Protein AF-A0AAD4Q6U2-F1 (afdb_monomer)

Radius of gyration: 15.14 Å; Cα contacts (8 Å, |Δi|>4): 82; chains: 1; bounding box: 43×28×40 Å

Organism: NCBI:txid1131652

Nearest PDB structures (foldseek):
  3gku-assembly1_A  TM=4.323E-01  e=8.296E-01  [Clostridium] symbiosum ATCC 14940
  6rwx-assembly1_S  TM=3.304E-01  e=1.635E+00  Shigella flexneri

Structure (mmCIF, N/CA/C/O backbone):
data_AF-A0AAD4Q6U2-F1
#
_entry.id   AF-A0AAD4Q6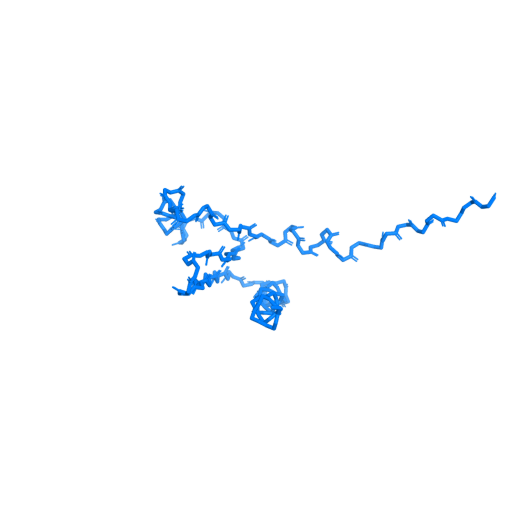U2-F1
#
loop_
_atom_site.group_PDB
_atom_site.id
_atom_site.type_symbol
_atom_site.label_atom_id
_atom_site.label_alt_id
_atom_site.label_comp_id
_atom_site.label_asym_id
_atom_site.label_entity_id
_atom_site.label_seq_id
_atom_site.pdbx_PDB_ins_code
_atom_site.Cartn_x
_atom_site.Cartn_y
_atom_site.Cartn_z
_atom_site.occupancy
_atom_site.B_iso_or_equiv
_atom_site.auth_seq_id
_atom_site.auth_comp_id
_atom_site.auth_asym_id
_atom_site.auth_atom_id
_atom_site.pdbx_PDB_model_num
ATOM 1 N N . GLN A 1 1 ? -6.122 -13.386 15.163 1.00 66.19 1 GLN A N 1
ATOM 2 C CA . GLN A 1 1 ? -4.763 -13.874 14.827 1.00 66.19 1 GLN A CA 1
ATOM 3 C C . GLN A 1 1 ? -4.605 -14.277 13.352 1.00 66.19 1 GLN A C 1
ATOM 5 O O . GLN A 1 1 ? -3.860 -13.603 12.654 1.00 66.19 1 GLN A O 1
ATOM 10 N N . ARG A 1 2 ? -5.353 -15.265 12.818 1.00 84.81 2 ARG A N 1
ATOM 11 C CA . ARG A 1 2 ? -5.199 -15.740 11.414 1.00 84.81 2 ARG A CA 1
ATOM 12 C C . ARG A 1 2 ? -5.334 -14.665 10.318 1.00 84.81 2 ARG A C 1
ATOM 14 O O . ARG A 1 2 ? -4.625 -14.724 9.322 1.00 84.81 2 ARG A O 1
ATOM 21 N N . ARG A 1 3 ? -6.235 -13.684 10.472 1.00 83.25 3 ARG A N 1
ATOM 22 C CA . ARG A 1 3 ? -6.425 -12.597 9.484 1.00 83.25 3 ARG A CA 1
ATOM 23 C C . ARG A 1 3 ? -5.218 -11.665 9.397 1.00 83.25 3 ARG A C 1
ATOM 25 O O . ARG A 1 3 ? -4.753 -11.381 8.302 1.00 83.25 3 ARG A O 1
ATOM 32 N N . TYR A 1 4 ? -4.704 -11.242 10.550 1.00 82.50 4 TYR A N 1
ATOM 33 C CA . TYR A 1 4 ? -3.514 -10.397 10.636 1.00 82.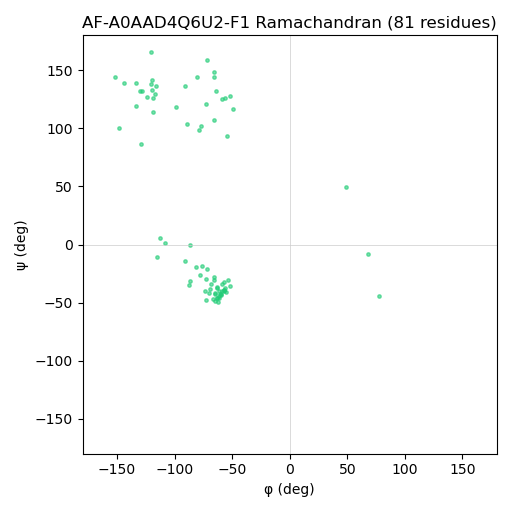50 4 TYR A CA 1
ATOM 34 C C . TYR A 1 4 ? -2.300 -11.085 9.999 1.00 82.50 4 TYR A C 1
ATOM 36 O O . TYR A 1 4 ? -1.592 -10.463 9.216 1.00 82.50 4 TYR A O 1
ATOM 44 N N . GLN A 1 5 ? -2.131 -12.387 10.261 1.00 88.50 5 GLN A N 1
ATOM 45 C CA . GLN A 1 5 ? -1.082 -13.208 9.648 1.00 88.50 5 GLN A CA 1
ATOM 46 C C . GLN A 1 5 ? -1.217 -13.271 8.125 1.00 88.50 5 GLN A C 1
ATOM 48 O O . GLN A 1 5 ? -0.243 -13.033 7.430 1.00 88.50 5 GLN A O 1
ATOM 53 N N . ARG A 1 6 ? -2.425 -13.509 7.594 1.00 92.25 6 ARG A N 1
ATOM 54 C CA . ARG A 1 6 ? -2.660 -13.497 6.138 1.00 92.25 6 ARG A CA 1
ATOM 55 C C . ARG A 1 6 ? -2.363 -12.137 5.510 1.00 92.25 6 ARG A C 1
ATOM 57 O O . ARG A 1 6 ? -1.781 -12.094 4.435 1.00 92.25 6 ARG A O 1
ATOM 64 N N . GLY A 1 7 ? -2.743 -11.051 6.187 1.00 92.00 7 GLY A N 1
ATOM 65 C CA . GLY A 1 7 ? -2.392 -9.698 5.761 1.00 92.00 7 GLY A CA 1
ATOM 66 C C . GLY A 1 7 ? -0.878 -9.501 5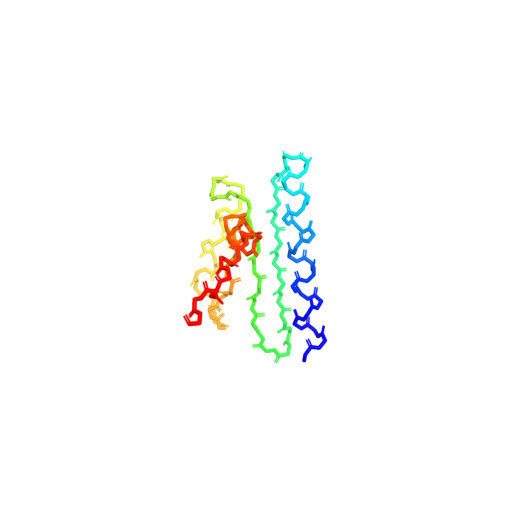.710 1.00 92.00 7 GLY A C 1
ATOM 67 O O . GLY A 1 7 ? -0.372 -8.996 4.721 1.00 92.00 7 GLY A O 1
ATOM 68 N N . GLN A 1 8 ? -0.156 -9.980 6.727 1.00 91.62 8 GLN A N 1
ATOM 69 C CA . GLN A 1 8 ? 1.305 -9.927 6.749 1.00 91.62 8 GLN A CA 1
ATOM 70 C C . GLN A 1 8 ? 1.937 -10.755 5.625 1.00 91.62 8 GLN A C 1
ATOM 72 O O . GLN A 1 8 ? 2.795 -10.254 4.916 1.00 91.62 8 GLN A O 1
ATOM 77 N N . THR A 1 9 ? 1.480 -11.991 5.405 1.00 95.00 9 THR A N 1
ATOM 78 C CA . THR A 1 9 ? 1.973 -12.830 4.304 1.00 95.00 9 THR A CA 1
ATOM 79 C C . THR A 1 9 ? 1.792 -12.150 2.952 1.00 95.00 9 THR A C 1
ATOM 81 O O . THR A 1 9 ? 2.675 -12.236 2.107 1.00 95.00 9 THR A O 1
ATOM 84 N N . LEU A 1 10 ? 0.664 -11.466 2.743 1.00 96.06 10 LEU A N 1
ATOM 85 C CA . LEU A 1 10 ? 0.420 -10.763 1.489 1.00 96.06 10 LEU A CA 1
ATOM 86 C C . LEU A 1 10 ? 1.346 -9.550 1.318 1.00 96.06 10 LEU A C 1
ATOM 88 O O . LEU A 1 10 ? 1.840 -9.344 0.216 1.00 96.06 10 LEU A O 1
ATOM 92 N N . LEU A 1 11 ? 1.631 -8.803 2.392 1.00 95.31 11 LEU A N 1
ATOM 93 C CA . LEU A 1 11 ? 2.631 -7.729 2.359 1.00 95.31 11 LEU A CA 1
ATOM 94 C C . LEU A 1 11 ? 4.026 -8.271 2.021 1.00 95.31 11 LEU A C 1
ATOM 96 O O . LEU A 1 11 ? 4.685 -7.724 1.148 1.00 95.31 11 LEU A O 1
ATOM 100 N N . ASN A 1 12 ? 4.437 -9.390 2.631 1.00 94.69 12 ASN A N 1
ATOM 101 C CA . ASN A 1 12 ? 5.719 -10.025 2.312 1.00 94.69 12 ASN A CA 1
ATOM 102 C C . ASN A 1 12 ? 5.796 -10.412 0.825 1.00 94.69 12 ASN A C 1
ATOM 104 O O . ASN A 1 12 ? 6.828 -10.216 0.200 1.00 94.69 12 ASN A O 1
ATOM 108 N N . LYS A 1 13 ? 4.705 -10.925 0.238 1.00 96.12 13 LYS A N 1
ATOM 109 C CA . LYS A 1 13 ? 4.658 -11.238 -1.201 1.00 96.12 13 LYS A CA 1
ATOM 110 C C . LYS A 1 13 ? 4.688 -10.001 -2.093 1.00 96.12 13 LYS A C 1
ATOM 112 O O . LYS A 1 13 ? 5.261 -10.067 -3.174 1.00 96.12 13 LYS A O 1
ATOM 117 N N . ALA A 1 14 ? 4.081 -8.900 -1.659 1.00 95.88 14 ALA A N 1
ATOM 118 C CA . ALA A 1 14 ? 4.162 -7.630 -2.372 1.00 95.88 14 ALA A CA 1
ATOM 119 C C . ALA A 1 14 ? 5.603 -7.098 -2.389 1.00 95.88 14 ALA A C 1
ATOM 121 O O . ALA A 1 14 ? 6.077 -6.685 -3.442 1.00 95.88 14 ALA A O 1
ATOM 122 N N . TYR A 1 15 ? 6.306 -7.207 -1.259 1.00 95.00 15 TYR A N 1
ATOM 123 C CA . TYR A 1 15 ? 7.728 -6.894 -1.161 1.00 95.00 15 TYR A CA 1
ATOM 124 C C . TYR A 1 15 ? 8.608 -7.830 -2.008 1.00 95.00 15 TYR A C 1
ATOM 126 O O . TYR A 1 15 ? 9.420 -7.351 -2.791 1.00 95.00 15 TYR A O 1
ATOM 134 N N . GLU A 1 16 ? 8.421 -9.154 -1.929 1.00 95.50 16 GLU A N 1
ATOM 135 C CA . GLU A 1 16 ? 9.162 -10.104 -2.779 1.00 95.50 16 GLU A CA 1
ATOM 136 C C . GLU A 1 16 ? 8.984 -9.780 -4.272 1.00 95.50 16 GLU A C 1
ATOM 138 O O . GLU A 1 16 ? 9.941 -9.849 -5.034 1.00 95.50 16 GLU A O 1
ATOM 143 N N . MET A 1 17 ? 7.767 -9.417 -4.694 1.00 95.12 17 MET A N 1
ATOM 144 C CA . MET A 1 17 ? 7.495 -9.017 -6.076 1.00 95.12 17 MET A CA 1
ATOM 145 C C . MET A 1 17 ? 8.262 -7.749 -6.454 1.00 95.12 17 MET A C 1
ATOM 147 O O . MET A 1 17 ? 8.866 -7.716 -7.522 1.00 95.12 17 MET A O 1
ATOM 151 N N . SER A 1 18 ? 8.250 -6.723 -5.599 1.00 93.25 18 SER A N 1
ATOM 152 C CA . SER A 1 18 ? 8.964 -5.484 -5.901 1.00 93.25 18 SER A CA 1
ATOM 153 C C . SER A 1 18 ? 10.473 -5.682 -5.974 1.00 93.25 18 SER A C 1
ATOM 155 O O . SER A 1 18 ? 11.103 -5.175 -6.891 1.00 93.25 18 SER A O 1
ATOM 157 N N . ASP A 1 19 ? 11.031 -6.451 -5.037 1.00 92.19 19 ASP A N 1
ATOM 158 C CA . ASP A 1 19 ? 12.474 -6.671 -4.914 1.00 92.19 19 ASP A CA 1
ATOM 159 C C . ASP A 1 19 ? 13.010 -7.583 -6.030 1.00 92.19 19 ASP A C 1
ATOM 161 O O . ASP A 1 19 ? 13.977 -7.250 -6.708 1.00 92.19 19 ASP A O 1
ATOM 165 N N . LEU A 1 20 ? 12.345 -8.715 -6.287 1.00 94.56 20 LEU A N 1
ATOM 166 C CA . LEU A 1 20 ? 12.827 -9.706 -7.255 1.00 94.56 20 LEU A CA 1
ATOM 167 C C . LEU A 1 20 ? 12.570 -9.317 -8.713 1.00 94.56 20 LEU A C 1
ATOM 169 O O . LEU A 1 20 ? 13.257 -9.821 -9.601 1.00 94.56 20 LEU A O 1
ATOM 173 N N . CYS A 1 21 ? 11.544 -8.504 -8.971 1.00 93.75 21 CYS A N 1
ATOM 174 C CA . CYS A 1 21 ? 11.120 -8.162 -10.330 1.00 93.75 21 CYS A CA 1
ATOM 175 C C . CYS A 1 21 ? 11.341 -6.689 -10.692 1.00 93.75 21 CYS A C 1
ATOM 177 O O . CYS A 1 21 ? 10.917 -6.307 -11.780 1.00 93.75 21 CYS A O 1
ATOM 179 N N . ASP A 1 22 ? 11.975 -5.894 -9.819 1.00 89.31 22 ASP A N 1
ATOM 180 C CA . ASP A 1 22 ? 12.185 -4.448 -10.009 1.00 89.31 22 ASP A CA 1
ATOM 181 C C . ASP A 1 22 ? 10.879 -3.737 -10.408 1.00 89.31 22 ASP A C 1
ATOM 183 O O . ASP A 1 22 ? 10.768 -3.067 -11.435 1.00 89.31 22 ASP A O 1
ATOM 187 N N . ALA A 1 23 ? 9.825 -4.016 -9.637 1.00 89.62 23 ALA A N 1
ATOM 188 C CA . ALA A 1 23 ? 8.459 -3.640 -9.969 1.00 89.62 23 ALA A CA 1
ATOM 189 C C . ALA A 1 23 ? 7.883 -2.657 -8.951 1.00 89.62 23 ALA A C 1
ATOM 191 O O . ALA A 1 23 ? 7.952 -2.889 -7.742 1.00 89.62 23 ALA A O 1
ATOM 192 N N . ASP A 1 24 ? 7.201 -1.624 -9.448 1.00 89.81 24 ASP A N 1
ATOM 193 C CA . ASP A 1 24 ? 6.402 -0.750 -8.599 1.00 89.81 24 ASP A CA 1
ATOM 194 C C . ASP A 1 24 ? 5.132 -1.452 -8.127 1.00 89.81 24 ASP A C 1
ATOM 196 O O . ASP A 1 24 ? 4.281 -1.868 -8.920 1.00 89.81 24 ASP A O 1
ATOM 200 N N . VAL A 1 25 ? 4.978 -1.566 -6.809 1.00 91.19 25 VAL A N 1
ATOM 201 C CA . VAL A 1 25 ? 3.879 -2.309 -6.191 1.00 91.19 25 VAL A CA 1
ATOM 202 C C . VAL A 1 25 ? 3.182 -1.438 -5.157 1.00 91.19 25 VAL A C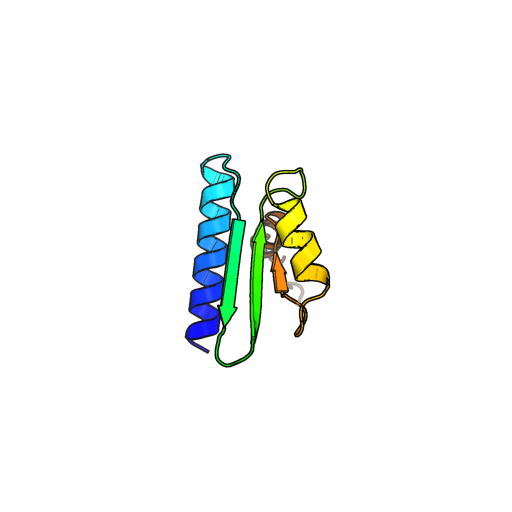 1
ATOM 204 O O . VAL A 1 25 ? 3.815 -0.866 -4.277 1.00 91.19 25 VAL A O 1
ATOM 207 N N . PHE A 1 26 ? 1.850 -1.401 -5.228 1.00 91.25 26 PHE A N 1
ATOM 208 C CA . PHE A 1 26 ? 0.981 -0.815 -4.210 1.00 91.25 26 PHE A CA 1
ATOM 209 C C . PHE A 1 26 ? -0.033 -1.855 -3.729 1.00 91.25 26 PHE A C 1
ATOM 211 O O . PHE A 1 26 ? -0.765 -2.451 -4.523 1.00 91.25 26 PHE A O 1
ATOM 218 N N . LEU A 1 27 ? -0.108 -2.058 -2.415 1.00 92.81 27 LEU A N 1
ATOM 219 C CA . LEU A 1 27 ? -1.065 -2.956 -1.779 1.00 92.81 27 LEU A CA 1
ATOM 220 C C . LEU A 1 27 ? -1.709 -2.267 -0.579 1.00 92.81 27 LEU A C 1
ATOM 222 O O . LEU A 1 27 ? -1.042 -1.967 0.404 1.00 92.81 27 LEU A O 1
ATOM 226 N N . CYS A 1 28 ? -3.030 -2.108 -0.617 1.00 91.94 28 CYS A N 1
ATOM 227 C CA . CYS A 1 28 ? -3.819 -1.617 0.508 1.00 91.94 28 CYS A CA 1
ATOM 228 C C . CYS A 1 28 ? -4.836 -2.675 0.949 1.00 91.94 28 CYS A C 1
ATOM 230 O O . CYS A 1 28 ? -5.633 -3.175 0.153 1.00 91.94 28 CYS A O 1
ATOM 232 N N . ILE A 1 29 ? -4.823 -3.015 2.238 1.00 92.69 29 ILE A N 1
ATOM 233 C CA . ILE A 1 29 ? -5.738 -3.982 2.845 1.00 92.69 29 ILE A CA 1
ATOM 234 C C . ILE A 1 29 ? -6.557 -3.273 3.915 1.00 92.69 29 ILE A C 1
ATOM 236 O O . ILE A 1 29 ? -6.023 -2.930 4.966 1.00 92.69 29 ILE A O 1
ATOM 240 N N . ARG A 1 30 ? -7.873 -3.14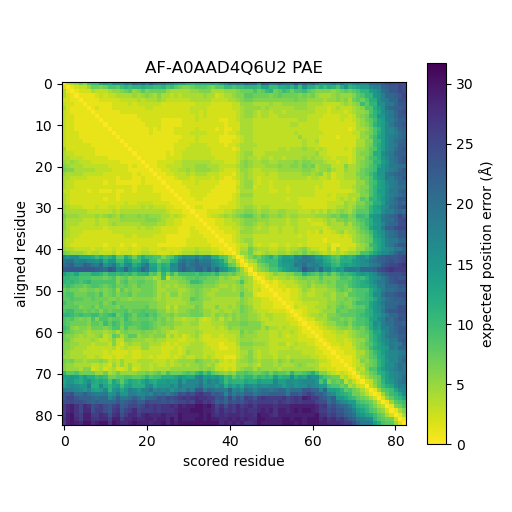6 3.704 1.00 91.44 30 ARG A N 1
ATOM 241 C CA . ARG A 1 30 ? -8.812 -2.683 4.736 1.00 91.44 30 ARG A CA 1
ATOM 242 C C . ARG A 1 30 ? -9.539 -3.846 5.403 1.00 91.44 30 ARG A C 1
ATOM 244 O O . ARG A 1 30 ? -10.341 -4.547 4.779 1.00 91.44 30 ARG A O 1
ATOM 251 N N . PHE A 1 31 ? -9.339 -4.001 6.706 1.00 90.94 31 PHE A N 1
ATOM 252 C CA . PHE A 1 31 ? -10.088 -4.951 7.522 1.00 90.94 31 PHE A CA 1
ATOM 253 C C . PHE A 1 31 ? -11.469 -4.374 7.845 1.00 90.94 31 PHE A C 1
ATOM 255 O O . PHE A 1 31 ? -11.616 -3.548 8.739 1.00 90.94 31 PHE A O 1
ATOM 262 N N . ARG A 1 32 ? -12.490 -4.788 7.081 1.00 90.00 32 ARG A N 1
ATOM 263 C CA . ARG A 1 32 ? -13.858 -4.225 7.127 1.00 90.00 32 ARG A CA 1
ATOM 264 C C . ARG A 1 32 ? -14.504 -4.208 8.516 1.00 90.00 32 ARG A C 1
ATOM 266 O O . ARG A 1 32 ? -15.311 -3.335 8.787 1.00 90.00 32 ARG A O 1
ATOM 273 N N . ASP A 1 33 ? -14.161 -5.167 9.363 1.00 89.62 33 ASP A N 1
ATOM 274 C CA . ASP A 1 33 ? -14.648 -5.295 10.737 1.00 89.62 33 ASP A CA 1
ATOM 275 C C . ASP A 1 33 ? -14.058 -4.251 11.695 1.00 89.62 33 ASP A C 1
ATOM 277 O O . ASP A 1 33 ? -14.714 -3.868 12.655 1.00 89.62 33 ASP A O 1
ATOM 281 N N . THR A 1 34 ? -12.831 -3.790 11.443 1.00 88.19 34 THR A N 1
ATOM 282 C CA . THR A 1 34 ? -12.108 -2.858 12.331 1.00 88.19 34 THR A CA 1
ATOM 283 C C . THR A 1 34 ? -11.832 -1.499 11.699 1.00 88.19 34 THR A C 1
ATOM 285 O O . THR A 1 34 ? -11.342 -0.598 12.372 1.00 88.19 34 THR A O 1
ATOM 288 N N . GLY A 1 35 ? -12.062 -1.363 10.393 1.00 88.25 35 GLY A N 1
ATOM 289 C CA . GLY A 1 35 ? -11.672 -0.199 9.602 1.00 88.25 35 GLY A CA 1
ATOM 290 C C . GLY A 1 35 ? -10.160 -0.028 9.429 1.00 88.25 35 GLY A C 1
ATOM 291 O O . GLY A 1 35 ? -9.758 0.806 8.625 1.00 88.25 35 GLY A O 1
ATOM 292 N N . ARG A 1 36 ? -9.325 -0.813 10.129 1.00 89.75 36 ARG A N 1
ATOM 293 C CA . ARG A 1 36 ? -7.862 -0.702 10.097 1.00 89.75 36 ARG A CA 1
ATOM 294 C C . ARG A 1 36 ? -7.311 -1.053 8.729 1.00 89.75 36 ARG A C 1
ATOM 296 O O . ARG A 1 36 ? -7.803 -1.976 8.071 1.00 89.75 36 ARG A O 1
ATOM 303 N N . MET A 1 37 ? -6.255 -0.344 8.351 1.00 91.69 37 MET A N 1
ATOM 304 C CA . MET A 1 37 ? -5.588 -0.529 7.075 1.00 91.69 37 MET A CA 1
ATOM 305 C C . MET A 1 37 ? -4.132 -0.931 7.264 1.00 91.69 37 MET A C 1
ATOM 307 O O . MET A 1 37 ? -3.470 -0.453 8.180 1.00 91.69 37 MET A O 1
ATOM 311 N N . LYS A 1 38 ? -3.675 -1.833 6.397 1.00 91.56 38 LYS A N 1
ATOM 312 C CA . LYS A 1 38 ? -2.268 -2.176 6.194 1.00 91.56 38 LYS A CA 1
ATOM 313 C C . LYS A 1 38 ? -1.902 -1.809 4.769 1.00 91.56 38 LYS A C 1
ATOM 315 O O . LYS A 1 38 ? -2.631 -2.200 3.854 1.00 91.56 38 LYS A O 1
ATOM 320 N N . ILE A 1 39 ? -0.816 -1.071 4.599 1.00 92.31 39 ILE A N 1
ATOM 321 C CA . ILE A 1 39 ? -0.424 -0.527 3.305 1.00 92.31 39 ILE A CA 1
ATOM 322 C C . ILE A 1 39 ? 1.038 -0.865 3.050 1.00 92.31 39 ILE A C 1
ATOM 324 O O . ILE A 1 39 ? 1.869 -0.663 3.926 1.00 92.31 39 ILE A O 1
ATOM 328 N N . PHE A 1 40 ? 1.332 -1.368 1.856 1.00 92.75 40 PHE A N 1
ATOM 329 C CA . PHE A 1 40 ? 2.681 -1.484 1.316 1.00 92.75 40 PHE A CA 1
ATOM 330 C C . PHE A 1 40 ? 2.788 -0.696 0.016 1.00 92.75 40 PHE A C 1
ATOM 332 O O . PHE A 1 40 ? 1.871 -0.760 -0.809 1.00 92.75 40 PHE A O 1
ATOM 339 N N . TYR A 1 41 ? 3.896 0.016 -0.167 1.00 91.44 41 TYR A N 1
ATOM 340 C CA . TYR A 1 41 ? 4.202 0.721 -1.406 1.00 91.44 41 TYR A CA 1
ATOM 341 C C . TYR A 1 41 ? 5.717 0.850 -1.612 1.00 91.44 41 TYR A C 1
ATOM 343 O O . TYR A 1 41 ? 6.458 0.982 -0.640 1.00 91.44 41 TYR A O 1
ATOM 351 N N . THR A 1 42 ? 6.167 0.771 -2.866 1.00 88.31 42 THR A N 1
ATOM 352 C CA . THR A 1 42 ? 7.594 0.770 -3.246 1.00 88.31 42 THR A CA 1
ATOM 353 C C . THR A 1 42 ? 8.182 2.157 -3.429 1.00 88.31 42 THR A C 1
ATOM 355 O O . THR A 1 42 ? 9.359 2.344 -3.139 1.00 88.31 42 THR A O 1
ATOM 358 N N . ASP A 1 43 ? 7.372 3.119 -3.870 1.00 77.69 43 ASP A N 1
ATOM 359 C CA . ASP A 1 43 ? 7.838 4.471 -4.148 1.00 77.69 43 ASP A CA 1
ATOM 360 C C . ASP A 1 43 ? 6.787 5.535 -3.788 1.00 77.69 43 ASP A C 1
ATOM 362 O O . ASP A 1 43 ? 5.585 5.376 -4.026 1.00 77.69 43 ASP A O 1
ATOM 366 N N . GLU A 1 44 ? 7.264 6.635 -3.203 1.00 61.12 44 GLU A N 1
ATOM 367 C CA . GLU A 1 44 ? 6.505 7.868 -2.969 1.00 61.12 44 GLU A CA 1
ATOM 368 C C . GLU A 1 44 ? 6.354 8.682 -4.268 1.00 61.12 44 GLU A C 1
ATOM 370 O O . GLU A 1 44 ? 5.457 9.535 -4.374 1.00 61.12 44 GLU A O 1
ATOM 375 N N . THR A 1 45 ? 7.190 8.415 -5.285 1.00 60.75 45 THR A N 1
ATOM 376 C CA . THR A 1 45 ? 7.185 9.182 -6.528 1.00 60.75 45 THR A CA 1
ATOM 377 C C . THR A 1 45 ? 6.024 8.811 -7.473 1.00 60.75 45 THR A C 1
ATOM 379 O O . THR A 1 45 ? 5.976 7.839 -8.219 1.00 60.75 45 THR A O 1
ATOM 382 N N . SER A 1 46 ? 5.034 9.699 -7.438 1.00 62.97 46 SER A N 1
ATOM 383 C CA . SER A 1 46 ? 4.065 10.065 -8.476 1.00 62.97 46 SER A CA 1
ATOM 384 C C . SER A 1 46 ? 2.857 9.178 -8.794 1.00 62.97 46 SER A C 1
ATOM 386 O O . SER A 1 46 ? 1.786 9.756 -8.993 1.00 62.97 46 SER A O 1
ATOM 388 N N . ILE A 1 47 ? 2.938 7.848 -8.919 1.00 73.06 47 ILE A N 1
ATOM 389 C CA . ILE A 1 47 ? 1.763 7.102 -9.444 1.00 73.06 47 ILE A CA 1
ATOM 390 C C . ILE A 1 47 ? 0.646 7.016 -8.391 1.00 73.06 47 ILE A C 1
ATOM 392 O O . ILE A 1 47 ? -0.534 7.202 -8.698 1.00 73.06 47 ILE A O 1
ATOM 396 N N . TRP A 1 48 ? 1.021 6.798 -7.130 1.00 78.88 48 TRP A N 1
ATOM 397 C CA . TRP A 1 48 ? 0.081 6.538 -6.032 1.00 78.88 48 TRP A CA 1
ATOM 398 C C . TRP A 1 48 ? -0.046 7.692 -5.039 1.00 78.88 48 TRP A C 1
ATOM 400 O O . TRP A 1 48 ? -0.817 7.596 -4.086 1.00 78.88 48 TRP A O 1
ATOM 410 N N . SER A 1 49 ? 0.655 8.805 -5.269 1.00 77.12 49 SER A N 1
ATOM 411 C CA . SER A 1 49 ? 0.724 9.942 -4.343 1.00 77.12 49 SER A CA 1
ATOM 412 C C . SER A 1 49 ? -0.661 10.503 -4.013 1.00 77.12 49 SER A C 1
ATOM 414 O O . SER A 1 49 ? -0.955 10.800 -2.861 1.00 77.12 49 SER A O 1
ATOM 416 N N . SER A 1 50 ? -1.560 10.574 -5.001 1.00 80.56 50 SER A N 1
ATOM 417 C CA . SER A 1 50 ? -2.947 11.015 -4.785 1.00 80.56 50 SER A CA 1
ATOM 418 C C . SER A 1 50 ? -3.731 10.081 -3.854 1.00 80.56 50 SER A C 1
ATOM 420 O O . SER A 1 50 ? -4.508 10.544 -3.017 1.00 80.56 50 SER A O 1
ATOM 422 N N . CYS A 1 51 ? -3.503 8.769 -3.953 1.00 78.88 51 CYS A N 1
ATOM 423 C CA . CYS A 1 51 ? -4.093 7.785 -3.054 1.00 78.88 51 CYS A CA 1
ATOM 424 C C . CYS A 1 51 ? -3.496 7.887 -1.647 1.00 78.88 51 CYS A C 1
ATOM 426 O O . CYS A 1 51 ? -4.247 7.829 -0.676 1.00 78.88 51 CYS A O 1
ATOM 428 N N . ILE A 1 52 ? -2.177 8.075 -1.530 1.00 81.62 52 ILE A N 1
ATOM 429 C CA . ILE A 1 52 ? -1.487 8.226 -0.241 1.00 81.62 52 ILE A CA 1
ATOM 430 C C . ILE A 1 52 ? -2.000 9.468 0.497 1.00 81.62 52 ILE A C 1
ATOM 432 O O . ILE A 1 52 ? -2.450 9.343 1.633 1.00 81.62 52 ILE A O 1
ATOM 436 N N . LEU A 1 53 ? -2.066 10.621 -0.178 1.00 81.88 53 LEU A N 1
ATOM 437 C CA . LEU A 1 53 ? -2.588 11.872 0.389 1.00 81.88 53 LEU A CA 1
ATOM 438 C C . LEU A 1 53 ? -4.027 11.732 0.898 1.00 81.88 53 LEU A C 1
ATOM 440 O O . LEU A 1 53 ? -4.381 12.260 1.950 1.00 81.88 53 LEU A O 1
ATOM 444 N N . HIS A 1 54 ? -4.879 10.991 0.183 1.00 83.06 54 HIS A N 1
ATOM 445 C CA . HIS A 1 54 ? -6.237 10.732 0.660 1.00 83.06 54 HIS A CA 1
ATOM 446 C C . HIS A 1 54 ? -6.243 9.928 1.974 1.00 83.06 54 HIS A C 1
ATOM 448 O O . HIS A 1 54 ? -7.064 10.172 2.862 1.00 83.06 54 HIS A O 1
ATOM 454 N N . 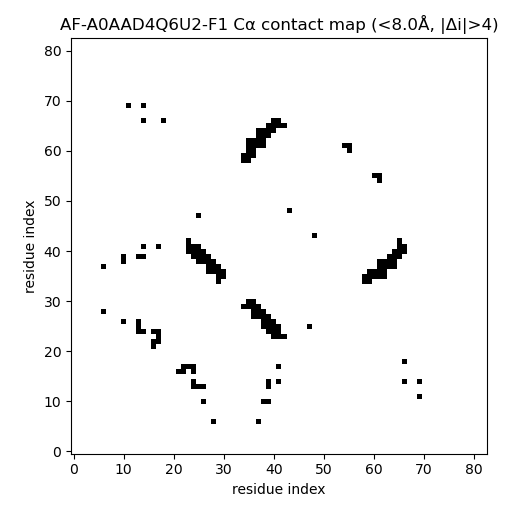LEU A 1 55 ? -5.309 8.987 2.113 1.00 84.56 55 LEU A N 1
ATOM 455 C CA . LEU A 1 55 ? -5.215 8.063 3.240 1.00 84.56 55 LEU A CA 1
ATOM 456 C C . LEU A 1 55 ? -4.526 8.665 4.475 1.00 84.56 55 LEU A C 1
ATOM 458 O O . LEU A 1 55 ? -4.770 8.171 5.575 1.00 84.56 55 LEU A O 1
ATOM 462 N N . GLU A 1 56 ? -3.748 9.743 4.335 1.00 81.00 56 GLU A N 1
ATOM 463 C CA . GLU A 1 56 ? -3.185 10.496 5.473 1.00 81.00 56 GLU A CA 1
ATOM 464 C C . GLU A 1 56 ? -4.272 11.008 6.429 1.00 81.00 56 GLU A C 1
ATOM 466 O O . GLU A 1 56 ? -4.076 11.059 7.642 1.00 81.00 56 GLU A O 1
ATOM 471 N N . SER A 1 57 ? -5.448 11.339 5.890 1.00 83.31 57 SER A N 1
ATOM 472 C CA . SER A 1 57 ? -6.594 11.826 6.667 1.00 83.31 57 SER A CA 1
ATOM 473 C C . SER A 1 57 ? -7.492 10.715 7.237 1.00 83.31 57 SER A C 1
ATOM 475 O O . SER A 1 57 ? -8.497 11.002 7.892 1.00 83.31 57 SER A O 1
ATOM 477 N N . TYR A 1 58 ? -7.175 9.440 6.983 1.00 85.38 58 TYR A N 1
ATOM 478 C CA . TYR A 1 58 ? -8.061 8.322 7.302 1.00 85.38 58 TYR A CA 1
ATOM 479 C C . TYR A 1 58 ? -7.998 7.904 8.781 1.00 85.38 58 TYR A C 1
ATOM 481 O O . TYR A 1 58 ? -6.934 7.867 9.398 1.00 85.38 58 TYR A O 1
ATOM 489 N N . TYR A 1 59 ? -9.150 7.501 9.337 1.00 82.44 59 TYR A N 1
ATOM 490 C CA . TYR A 1 59 ? -9.251 6.956 10.692 1.00 82.44 59 TYR A CA 1
ATOM 491 C C . TYR A 1 59 ? -9.799 5.515 10.706 1.00 82.44 59 TYR A C 1
ATOM 493 O O . TYR A 1 59 ? -10.846 5.251 10.107 1.00 82.44 59 TYR A O 1
ATOM 501 N N . PRO A 1 60 ? -9.170 4.581 11.445 1.00 86.19 60 PRO A N 1
ATOM 502 C CA . PRO A 1 60 ? -7.935 4.744 12.221 1.00 86.19 60 PRO A CA 1
ATOM 503 C C . PRO A 1 60 ? -6.694 4.876 11.327 1.00 86.19 60 PRO A C 1
ATOM 505 O O . PRO A 1 60 ? -6.719 4.436 10.178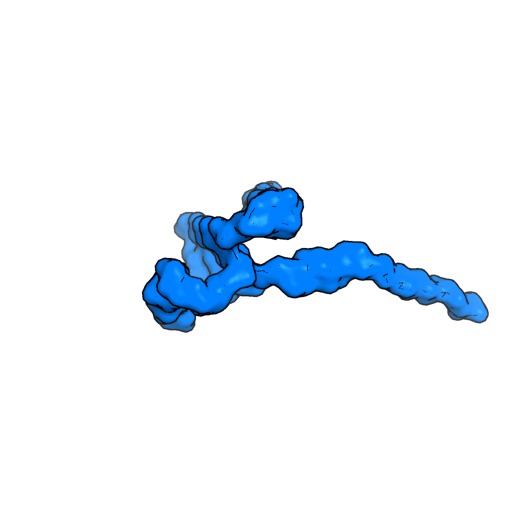 1.00 86.19 60 PRO A O 1
ATOM 508 N N . ILE A 1 61 ? -5.620 5.448 11.885 1.00 86.44 61 ILE A N 1
ATOM 509 C CA . ILE A 1 61 ? -4.353 5.693 11.177 1.00 86.44 61 ILE A CA 1
ATOM 510 C C . ILE A 1 61 ? -3.870 4.390 10.508 1.00 86.44 61 ILE A C 1
ATOM 512 O O . ILE A 1 61 ? -3.810 3.355 11.189 1.00 86.44 61 ILE A O 1
ATOM 516 N N . PRO A 1 62 ? -3.558 4.407 9.200 1.00 89.19 62 PRO A N 1
ATOM 517 C CA . PRO A 1 62 ? -3.049 3.231 8.502 1.00 89.19 62 PRO A CA 1
ATOM 518 C C . PRO A 1 62 ? -1.662 2.793 8.998 1.00 89.19 62 PRO A C 1
ATOM 520 O O . PRO A 1 62 ? -0.842 3.613 9.397 1.00 89.19 62 PRO A O 1
ATOM 523 N N . ASP A 1 63 ? -1.402 1.486 8.942 1.00 89.06 63 ASP A N 1
ATOM 524 C CA . ASP A 1 63 ? -0.086 0.883 9.186 1.00 89.06 63 ASP A CA 1
ATOM 525 C C . ASP A 1 63 ? 0.686 0.825 7.86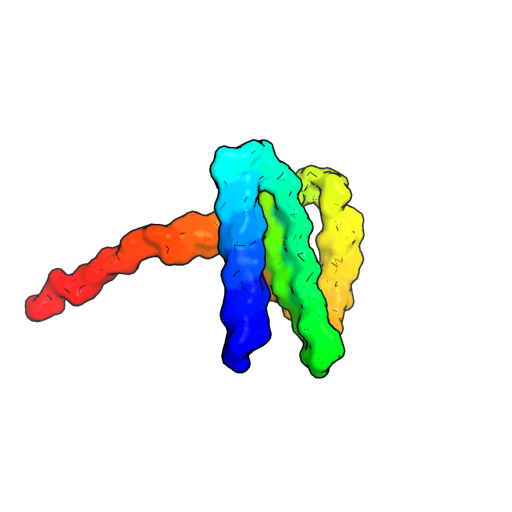0 1.00 89.06 63 ASP A C 1
ATOM 527 O O . ASP A 1 63 ? 0.360 0.012 6.986 1.00 89.06 63 ASP A O 1
ATOM 531 N N . TRP A 1 64 ? 1.640 1.740 7.691 1.00 89.31 64 TRP A N 1
ATOM 532 C CA . TRP A 1 64 ? 2.407 1.934 6.462 1.00 89.31 64 TRP A CA 1
ATOM 533 C C . TRP A 1 64 ? 3.687 1.103 6.472 1.00 89.31 64 TRP A C 1
ATOM 535 O O . TRP A 1 64 ? 4.397 1.051 7.475 1.00 89.31 64 TRP A O 1
ATOM 545 N N . LYS A 1 65 ? 3.982 0.468 5.339 1.00 89.94 65 LYS A N 1
ATOM 546 C CA . LYS A 1 65 ? 5.183 -0.328 5.114 1.00 89.94 65 LYS A CA 1
ATOM 547 C C . LYS A 1 65 ? 5.804 0.027 3.766 1.00 89.94 65 LYS A C 1
ATOM 549 O O . LYS A 1 65 ? 5.110 0.161 2.762 1.00 89.94 65 LYS A O 1
ATOM 554 N N . THR A 1 66 ? 7.117 0.106 3.757 1.00 89.50 66 THR A N 1
ATOM 555 C CA . THR A 1 66 ? 7.982 0.337 2.600 1.00 89.50 66 THR A CA 1
ATOM 556 C C . THR A 1 66 ? 8.944 -0.846 2.459 1.00 89.50 66 THR A C 1
ATOM 558 O O . THR A 1 66 ? 9.079 -1.629 3.404 1.00 89.50 66 THR A O 1
ATOM 561 N N . PRO A 1 67 ? 9.646 -1.015 1.326 1.00 87.88 67 PRO A N 1
ATOM 562 C CA . PRO A 1 67 ? 10.665 -2.058 1.189 1.00 87.88 67 PRO A CA 1
ATOM 563 C C . PRO A 1 67 ? 11.702 -2.051 2.326 1.00 87.88 67 PRO A C 1
ATOM 565 O O . PRO A 1 67 ? 12.088 -3.109 2.823 1.00 87.88 67 PRO A O 1
ATOM 568 N N . ASN A 1 68 ? 12.076 -0.866 2.823 1.00 86.88 68 ASN A N 1
ATOM 569 C CA . ASN A 1 68 ? 13.026 -0.706 3.929 1.00 86.88 68 ASN A CA 1
ATOM 570 C C . ASN A 1 68 ? 12.571 -1.406 5.221 1.00 86.88 68 ASN A C 1
ATOM 572 O O . ASN A 1 68 ? 13.401 -1.953 5.950 1.00 86.88 68 ASN A O 1
ATOM 576 N N . ASP A 1 69 ? 11.262 -1.443 5.484 1.00 87.19 69 ASP A N 1
ATOM 577 C CA . ASP A 1 69 ? 10.703 -2.120 6.656 1.00 87.19 69 ASP A CA 1
ATOM 578 C C . ASP A 1 69 ? 10.914 -3.640 6.613 1.00 87.19 69 ASP A C 1
ATOM 580 O O . ASP A 1 69 ? 11.014 -4.271 7.662 1.00 87.19 69 ASP A O 1
ATOM 584 N N . PHE A 1 70 ? 11.005 -4.237 5.420 1.00 84.69 70 PHE A N 1
ATOM 585 C CA . PHE A 1 70 ? 11.212 -5.679 5.248 1.00 84.69 70 PHE A CA 1
ATOM 586 C C . PHE A 1 70 ? 12.690 -6.063 5.237 1.00 84.69 70 PHE A C 1
ATOM 588 O O . PHE A 1 70 ? 13.051 -7.103 5.789 1.00 84.69 70 PHE A O 1
ATOM 595 N N . HIS A 1 71 ? 13.561 -5.208 4.692 1.00 78.88 71 HIS A N 1
ATOM 596 C CA . HIS A 1 71 ? 15.007 -5.418 4.783 1.00 78.88 71 HIS A CA 1
ATOM 597 C C . HIS A 1 71 ? 15.476 -5.446 6.245 1.00 78.88 71 HIS A C 1
ATOM 599 O O . HIS A 1 71 ? 16.233 -6.339 6.625 1.00 78.88 71 HIS A O 1
ATOM 605 N N . LEU A 1 72 ? 14.964 -4.541 7.090 1.00 69.31 72 LEU A N 1
ATOM 606 C CA . LEU A 1 72 ? 15.322 -4.479 8.512 1.00 69.31 72 LEU A CA 1
ATOM 607 C C . LEU A 1 72 ? 14.849 -5.712 9.308 1.00 69.31 72 LEU A C 1
ATOM 609 O O . LEU A 1 72 ? 15.512 -6.121 10.259 1.00 69.31 72 LEU A O 1
ATOM 613 N N . GLU A 1 73 ? 13.731 -6.328 8.911 1.00 66.56 73 GLU A N 1
ATOM 614 C CA . GLU A 1 73 ? 13.224 -7.571 9.514 1.00 66.56 73 GLU A CA 1
ATOM 615 C C . GLU A 1 73 ? 14.070 -8.808 9.141 1.00 66.56 73 GLU A C 1
ATOM 617 O O . GLU A 1 73 ? 14.035 -9.808 9.860 1.00 66.56 73 GLU A O 1
ATOM 622 N N . SER A 1 74 ? 14.838 -8.747 8.046 1.00 59.53 74 SER A N 1
ATOM 623 C CA . SER A 1 74 ? 15.667 -9.857 7.545 1.00 59.53 74 SER A CA 1
ATOM 624 C C . SER A 1 74 ? 17.103 -9.882 8.089 1.00 59.53 74 SER A C 1
ATOM 626 O O . SER A 1 74 ? 17.783 -10.905 7.979 1.00 59.53 74 SER A O 1
ATOM 628 N N . SER A 1 75 ? 17.562 -8.788 8.703 1.00 51.88 75 SER A N 1
ATOM 629 C CA . SER A 1 75 ? 18.890 -8.706 9.317 1.00 51.88 75 SER A CA 1
ATOM 630 C C . SER A 1 75 ? 19.002 -9.683 10.496 1.00 51.88 75 SER A C 1
ATOM 632 O O . SER A 1 75 ? 18.110 -9.700 11.353 1.00 51.88 75 SER A O 1
ATOM 634 N N . PRO A 1 76 ? 20.078 -10.490 10.597 1.00 54.75 76 PRO A N 1
ATOM 635 C CA . PRO A 1 76 ? 20.291 -11.344 11.756 1.00 54.75 76 PRO A CA 1
ATOM 636 C C . PRO A 1 76 ? 20.305 -10.478 13.015 1.00 54.75 76 PRO A C 1
ATOM 638 O O . PRO A 1 76 ? 21.059 -9.512 13.101 1.00 54.75 76 PRO A O 1
ATOM 641 N N . LYS A 1 77 ? 19.469 -10.816 14.001 1.00 53.34 77 LYS A N 1
ATOM 642 C CA . LYS A 1 77 ? 19.677 -10.313 15.358 1.00 53.34 77 LYS A CA 1
ATOM 643 C C . LYS A 1 77 ? 20.982 -10.934 15.827 1.00 53.34 77 LYS A C 1
ATOM 645 O O . LYS A 1 77 ? 21.012 -12.146 16.043 1.00 53.34 77 LYS A O 1
ATOM 650 N N . ASP A 1 78 ? 22.043 -10.138 15.914 1.00 52.75 78 ASP A N 1
ATOM 651 C CA . ASP A 1 78 ? 23.279 -10.566 16.555 1.00 52.75 78 ASP A CA 1
ATOM 652 C C . ASP A 1 78 ? 22.913 -11.166 17.914 1.00 52.75 78 ASP A C 1
ATOM 654 O O . ASP A 1 78 ? 22.269 -10.528 18.750 1.00 52.75 78 ASP A O 1
ATOM 658 N N . ASN A 1 79 ? 23.206 -12.457 18.059 1.00 51.31 79 ASN A N 1
ATOM 659 C CA . ASN A 1 79 ? 22.908 -13.211 19.261 1.00 51.31 79 ASN A CA 1
ATOM 660 C C . ASN A 1 79 ? 23.617 -12.548 20.443 1.00 51.31 79 ASN A C 1
ATOM 662 O O . ASN A 1 79 ? 24.843 -12.432 20.441 1.00 51.31 79 ASN A O 1
ATOM 666 N N . ASP A 1 80 ? 22.844 -12.219 21.478 1.00 54.69 80 ASP A N 1
ATOM 667 C CA . ASP A 1 80 ? 23.331 -12.133 22.850 1.00 54.69 80 ASP A CA 1
ATOM 668 C C . ASP A 1 80 ? 24.003 -13.467 23.206 1.00 54.69 80 ASP A C 1
ATOM 670 O O . ASP A 1 80 ? 23.368 -14.442 23.614 1.00 54.69 80 ASP A O 1
ATOM 674 N N . ALA A 1 81 ? 25.313 -13.519 23.001 1.00 56.03 81 ALA A N 1
ATOM 675 C CA . ALA A 1 81 ? 26.196 -14.536 23.531 1.00 56.03 81 ALA A CA 1
ATOM 676 C C . ALA A 1 81 ? 27.362 -13.821 24.210 1.00 56.03 81 ALA A C 1
ATOM 678 O O . ALA A 1 81 ? 28.412 -13.581 23.619 1.00 56.03 81 ALA A O 1
ATOM 679 N N . SER A 1 82 ? 27.170 -13.472 25.475 1.00 49.25 82 SER A N 1
ATOM 680 C CA . SER A 1 82 ? 28.252 -13.380 26.451 1.00 49.25 82 SER A CA 1
ATOM 681 C C . SER A 1 82 ? 27.668 -13.752 27.807 1.00 49.25 82 SER A C 1
ATOM 683 O O . SER A 1 82 ? 26.919 -12.990 28.415 1.00 49.25 82 SER A O 1
ATOM 685 N N . SER A 1 83 ? 27.930 -15.010 28.170 1.00 53.09 83 SER A N 1
ATOM 686 C CA . SER A 1 83 ? 27.828 -15.553 29.527 1.00 53.09 83 SER A CA 1
ATOM 687 C C . SER A 1 83 ? 28.815 -14.882 30.474 1.00 53.09 83 SER A C 1
ATOM 689 O O . SER A 1 83 ? 29.841 -14.367 29.975 1.00 53.09 83 SER A O 1
#

Secondary structure (DSSP, 8-state):
-HHHHHHHHHHHHHHHHHHHHT---EEEEE-TTT--EEEEES--SSSSHHHHHHHHT-SSPPEEE-HHHHHHHHS--------

Foldseek 3Di:
DVVVVVVVVVLVVQLCCCVVVVDWGWDWDQPPVVREIEIETADCPDPCVVVVVVLPPDPPRYHYDYNVNVVVVPDDPPDPDDD

Mean predicted aligned error: 8.0 Å

Sequence (83 aa):
QRRYQRGQTLLNKAYEMSDLCDADVFLCIRFRDTGRMKIFYTDETSIWSSCILHLESYYPIPDWKTPNDFHLESSPKDNDASS

InterPro domains:
  IPR036879 Transcription factor, MADS-box superfamily [G3DSA:3.40.1810.10] (4-59)
  IPR036879 Transcription factor, MADS-box superfamily [SSF55455] (5-69)

pLDDT: mean 82.53, std 13.3, range [49.25, 96.12]

Solvent-accessible surface area (backbone atoms only — not comparable to full-atom values): 5139 Å² total; per-residue (Å²): 111,73,65,63,5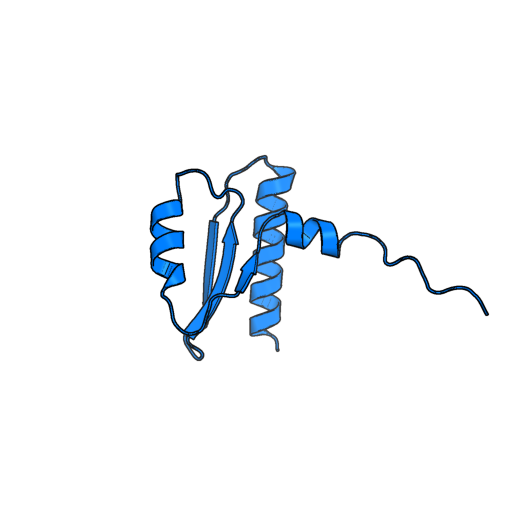1,53,52,49,53,51,47,53,50,49,44,52,46,24,70,77,63,78,38,91,42,78,46,80,48,68,43,82,91,73,52,39,34,43,34,38,41,65,69,79,78,69,84,54,40,71,60,50,61,60,47,74,77,40,79,54,72,59,47,78,42,42,60,68,62,54,56,65,72,68,53,79,78,80,74,93,79,79,132